Protein AF-A7T425-F1 (afdb_monomer)

Nearest PDB structures (foldseek):
  4dur-assembly2_B  TM=9.481E-01  e=1.105E-04  Homo sapiens
  1qrz-assembly4_D  TM=9.726E-01  e=3.275E-04  Homo sapiens
  4dur-assembly1_A  TM=9.503E-01  e=2.536E-04  Homo sapiens
  4a5t-assembly1_S  TM=9.745E-01  e=3.491E-04  Homo sapiens
  1rjx-assembly1_B  TM=9.762E-01  e=5.123E-04  Homo sapiens

Sequence (65 aa):
KPAGARIINGQNAQPHSWPWQISLRQGRRFHLCGGALISDRWVVTASHCIHDDLNPGSYMVVVGK

Secondary structure (DSSP, 8-state):
-------SS--PPPTTSSTTEEEEEETTTEEEEEEEE-SSS-EE--GGGSSS---GGGEEEEE--

Organism: Nematostella vectensis (NCBI:txid45351)

Structure (mmCIF, N/CA/C/O backbone):
data_AF-A7T425-F1
#
_entry.id   AF-A7T425-F1
#
loop_
_atom_site.group_PDB
_atom_site.id
_atom_site.type_symbol
_atom_site.label_atom_id
_atom_site.label_alt_id
_atom_site.label_comp_id
_atom_site.label_asym_id
_atom_site.label_entity_id
_atom_site.label_seq_id
_atom_site.pdbx_PDB_ins_code
_atom_site.Cartn_x
_atom_site.Cartn_y
_atom_site.Cartn_z
_atom_site.occupancy
_atom_site.B_iso_or_equiv
_atom_site.auth_seq_id
_atom_site.auth_comp_id
_atom_site.auth_asym_id
_atom_site.auth_atom_id
_atom_site.pdbx_PDB_model_num
ATOM 1 N N . LYS A 1 1 ? -18.671 27.758 20.044 1.00 59.84 1 LYS A N 1
ATOM 2 C CA . LYS A 1 1 ? -17.611 26.960 19.373 1.00 59.84 1 LYS A CA 1
ATOM 3 C C . LYS A 1 1 ? -17.887 25.504 19.691 1.00 59.84 1 LYS A C 1
ATOM 5 O O . LYS A 1 1 ? -18.053 25.239 20.876 1.00 59.84 1 LYS A O 1
ATOM 10 N N . PRO A 1 2 ? -18.007 24.594 18.713 1.00 57.88 2 PRO A N 1
ATOM 11 C CA . PRO A 1 2 ? -18.209 23.199 19.064 1.00 57.88 2 PRO A CA 1
ATOM 12 C C . PRO A 1 2 ? -16.978 22.726 19.842 1.00 57.88 2 PRO A C 1
ATOM 14 O O . PRO A 1 2 ? -15.844 22.976 19.429 1.00 57.88 2 PRO A O 1
ATOM 17 N N . ALA A 1 3 ? -17.216 22.101 20.992 1.00 60.38 3 ALA A N 1
ATOM 18 C CA . ALA A 1 3 ? -16.215 21.438 21.819 1.00 60.38 3 ALA A CA 1
ATOM 19 C C . ALA A 1 3 ? -15.811 20.101 21.171 1.00 60.38 3 ALA A C 1
ATOM 21 O O . ALA A 1 3 ? -15.969 19.034 21.750 1.00 60.38 3 ALA A O 1
ATOM 22 N N . GLY A 1 4 ? -15.355 20.160 19.920 1.00 66.88 4 GLY A N 1
ATOM 23 C CA . GLY A 1 4 ? -14.678 19.053 19.259 1.00 66.88 4 GLY A CA 1
ATOM 24 C C . GLY A 1 4 ? -13.190 19.164 19.554 1.00 66.88 4 GLY A C 1
ATOM 25 O O . GLY A 1 4 ? -12.600 20.224 19.333 1.00 66.88 4 GLY A O 1
ATOM 26 N N . ALA A 1 5 ? -12.591 18.097 20.084 1.00 73.50 5 ALA A N 1
ATOM 27 C CA . ALA A 1 5 ? -11.160 18.047 20.349 1.00 73.50 5 ALA A CA 1
ATOM 28 C C . ALA A 1 5 ? -10.391 18.314 19.046 1.00 73.50 5 ALA A C 1
ATOM 30 O O . ALA A 1 5 ? -10.446 17.534 18.097 1.00 73.50 5 ALA A O 1
ATOM 31 N N . ARG A 1 6 ? -9.693 19.451 18.981 1.00 86.69 6 ARG A N 1
ATOM 32 C CA . ARG A 1 6 ? -8.792 19.771 17.874 1.00 86.69 6 ARG A CA 1
ATOM 33 C C . ARG A 1 6 ? -7.641 18.767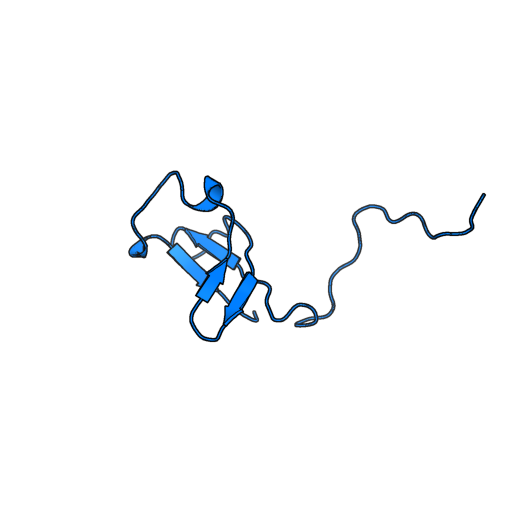 17.897 1.00 86.69 6 ARG A C 1
ATOM 35 O O . ARG A 1 6 ? -6.841 18.783 18.826 1.00 86.69 6 ARG A O 1
ATOM 42 N N . ILE A 1 7 ? -7.545 17.922 16.878 1.00 86.69 7 ILE A N 1
ATOM 43 C CA . ILE A 1 7 ? -6.447 16.962 16.735 1.00 86.69 7 ILE A CA 1
ATOM 44 C C . ILE A 1 7 ? -5.238 17.680 16.121 1.00 86.69 7 ILE A C 1
ATOM 46 O O . ILE A 1 7 ? -5.367 18.361 15.105 1.00 86.69 7 ILE A O 1
ATOM 50 N N . ILE A 1 8 ? -4.063 17.529 16.734 1.00 91.62 8 ILE A N 1
ATOM 51 C CA . ILE A 1 8 ? -2.771 18.003 16.215 1.00 91.62 8 ILE A CA 1
ATOM 52 C C . ILE A 1 8 ? -1.855 16.780 16.136 1.00 91.62 8 ILE A C 1
ATOM 54 O O . ILE A 1 8 ? -1.701 16.092 17.138 1.00 91.62 8 ILE A O 1
ATOM 58 N N . ASN A 1 9 ? -1.287 16.484 14.963 1.00 92.88 9 ASN A N 1
ATOM 59 C CA . ASN A 1 9 ? -0.386 15.344 14.686 1.00 92.88 9 ASN A CA 1
ATOM 60 C C . ASN A 1 9 ? -0.942 13.924 14.940 1.00 92.88 9 ASN A C 1
ATOM 62 O O . ASN A 1 9 ? -0.284 12.949 14.589 1.00 92.88 9 ASN A O 1
ATOM 66 N N . GLY A 1 10 ? -2.150 13.787 15.489 1.00 91.38 10 GLY A N 1
ATOM 67 C CA . GLY A 1 10 ? -2.769 12.489 15.761 1.00 91.38 10 GLY A CA 1
ATOM 68 C C . GLY A 1 10 ? -2.193 11.798 16.999 1.00 91.38 10 GLY A C 1
ATOM 69 O O . GL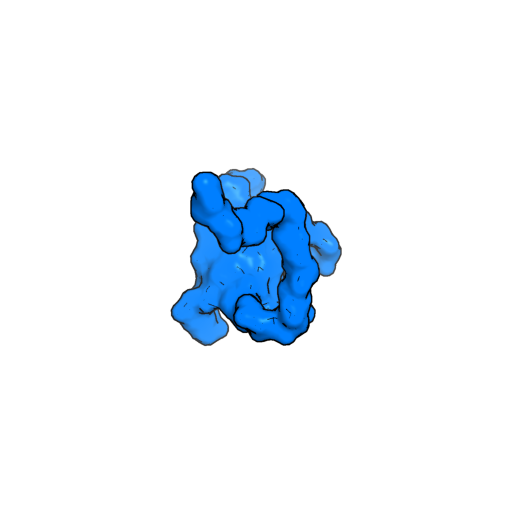Y A 1 10 ? -1.674 12.442 17.907 1.00 91.38 10 GLY A O 1
ATOM 70 N N . GLN A 1 11 ? -2.328 10.474 17.045 1.00 94.44 11 GLN A N 1
ATOM 71 C CA . GLN A 1 11 ? -1.825 9.611 18.114 1.00 94.44 11 GLN A CA 1
ATOM 72 C C . GLN A 1 11 ? -1.338 8.289 17.516 1.00 94.44 11 GLN A C 1
ATOM 74 O O . GLN A 1 11 ? -1.781 7.902 16.432 1.00 94.44 11 GLN A O 1
ATOM 79 N N . ASN A 1 12 ? -0.454 7.583 18.223 1.00 95.81 12 ASN A N 1
ATOM 80 C CA . ASN A 1 12 ? -0.017 6.254 17.801 1.00 95.81 12 ASN A CA 1
ATOM 81 C C . ASN A 1 12 ? -1.222 5.316 17.672 1.00 95.81 12 ASN A C 1
ATOM 83 O O . ASN A 1 12 ? -2.079 5.259 18.557 1.00 95.81 12 ASN A O 1
ATOM 87 N N . ALA A 1 13 ? -1.281 4.582 16.562 1.00 95.38 13 ALA A N 1
ATOM 88 C CA . ALA A 1 13 ? -2.320 3.589 16.351 1.00 95.38 13 ALA A CA 1
ATOM 89 C C . ALA A 1 13 ? -2.144 2.420 17.328 1.00 95.38 13 ALA A C 1
ATOM 91 O O . ALA A 1 13 ? -1.020 2.019 17.635 1.00 95.38 13 ALA A O 1
ATOM 92 N N . GLN A 1 14 ? -3.261 1.839 17.772 1.00 97.06 14 GLN A N 1
ATOM 93 C CA . GLN A 1 14 ? -3.210 0.537 18.431 1.00 97.06 14 GLN A CA 1
ATOM 94 C C . GLN A 1 14 ? -2.648 -0.490 17.436 1.00 97.06 14 GLN A C 1
ATOM 96 O O . GLN A 1 14 ? -3.071 -0.471 16.271 1.00 9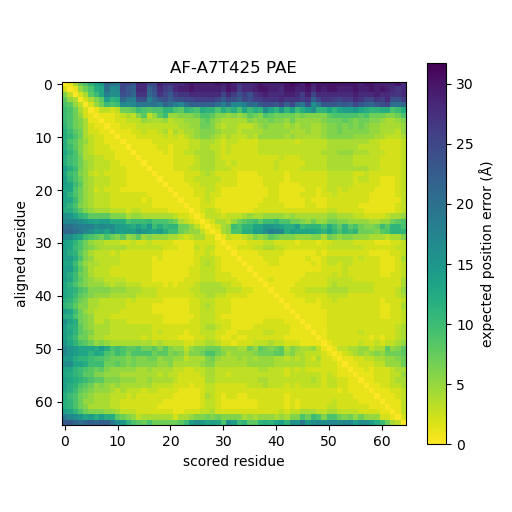7.06 14 GLN A O 1
ATOM 101 N N . PRO A 1 15 ? -1.712 -1.365 17.841 1.00 96.19 15 PRO A N 1
ATOM 102 C CA . PRO A 1 15 ? -1.150 -2.371 16.947 1.00 96.19 15 PRO A CA 1
ATOM 103 C C . PRO A 1 15 ? -2.247 -3.140 16.206 1.00 96.19 15 PRO A C 1
ATOM 105 O O . PRO A 1 15 ? -3.244 -3.545 16.801 1.00 96.19 15 PRO A O 1
ATOM 108 N N . HIS A 1 16 ? -2.084 -3.286 14.890 1.00 95.19 16 HIS A N 1
ATOM 109 C CA . HIS A 1 16 ? -3.008 -4.005 14.002 1.00 95.19 16 HIS A CA 1
ATOM 110 C C . HIS A 1 16 ? -4.446 -3.452 13.904 1.00 95.19 16 HIS A C 1
ATOM 112 O O . HIS A 1 16 ? -5.283 -4.075 13.257 1.00 95.19 16 HIS A O 1
ATOM 118 N N . SER A 1 17 ? -4.744 -2.267 14.456 1.00 97.06 17 SER A N 1
ATOM 119 C CA . SER A 1 17 ? -6.066 -1.618 14.308 1.00 97.06 17 SER A CA 1
ATOM 120 C C . SER A 1 17 ? -6.401 -1.211 12.866 1.00 97.06 17 SER A C 1
ATOM 122 O O . SER A 1 17 ? -7.567 -1.013 12.535 1.00 97.06 17 SER A O 1
ATOM 124 N N . TRP A 1 18 ? -5.387 -1.153 11.998 1.00 97.06 18 TRP A N 1
ATOM 125 C CA . TRP A 1 18 ? -5.500 -0.900 10.561 1.00 97.06 18 TRP A CA 1
ATOM 126 C C . TRP A 1 18 ? -4.893 -2.077 9.781 1.00 97.06 18 TRP A C 1
ATOM 128 O O . TRP A 1 18 ? -3.804 -1.946 9.222 1.00 97.06 18 TRP A O 1
ATOM 138 N N . PRO A 1 19 ? -5.542 -3.255 9.763 1.00 96.12 19 PRO A N 1
ATOM 139 C CA . PRO A 1 19 ? -4.923 -4.496 9.283 1.00 96.12 19 PRO A CA 1
ATOM 140 C C . PRO A 1 19 ? -4.616 -4.490 7.779 1.00 96.12 19 PRO A C 1
ATOM 142 O O . PRO A 1 19 ? -3.764 -5.243 7.316 1.00 96.12 19 PRO A O 1
ATOM 145 N N . TRP A 1 20 ? -5.278 -3.620 7.017 1.00 97.38 20 TRP A N 1
ATOM 146 C CA . TRP A 1 20 ? -5.004 -3.410 5.596 1.00 97.38 20 TRP A CA 1
ATOM 147 C C . TRP A 1 20 ? -3.773 -2.537 5.333 1.00 97.38 20 TRP A C 1
ATOM 149 O O . TRP A 1 20 ? -3.324 -2.487 4.190 1.00 97.38 20 TRP A O 1
ATOM 159 N N . GLN A 1 21 ? -3.232 -1.835 6.334 1.00 97.94 21 GLN A N 1
ATOM 160 C CA . GLN A 1 21 ? -2.077 -0.960 6.148 1.00 97.94 21 GLN A CA 1
ATOM 161 C C . GLN A 1 21 ? -0.851 -1.779 5.735 1.00 97.94 21 GLN A C 1
ATOM 163 O O . GLN A 1 21 ? -0.412 -2.675 6.459 1.00 97.94 21 GLN A O 1
ATOM 168 N N . ILE A 1 22 ? -0.257 -1.419 4.596 1.00 97.50 22 ILE A N 1
ATOM 169 C CA . ILE A 1 22 ? 1.011 -2.002 4.146 1.00 97.50 22 ILE A CA 1
ATOM 170 C C . ILE A 1 22 ? 2.148 -0.990 4.211 1.00 97.50 22 ILE A C 1
ATOM 172 O O . ILE A 1 22 ? 1.945 0.227 4.183 1.00 97.50 22 ILE A O 1
ATOM 176 N N . SER A 1 23 ? 3.367 -1.517 4.277 1.00 96.94 23 SER A N 1
ATOM 177 C CA . SER A 1 23 ? 4.609 -0.781 4.063 1.00 96.94 23 SER A CA 1
ATOM 178 C C . SER A 1 23 ? 5.194 -1.242 2.730 1.00 96.94 23 SER A C 1
ATOM 180 O O . SER A 1 23 ? 5.692 -2.366 2.635 1.00 96.94 23 SER A O 1
ATOM 182 N N . LEU A 1 24 ? 5.113 -0.388 1.705 1.00 96.31 24 LEU A N 1
ATOM 183 C CA . LEU A 1 24 ? 5.814 -0.583 0.440 1.00 96.31 24 LEU A CA 1
ATOM 184 C C . LEU A 1 24 ? 7.273 -0.182 0.642 1.00 96.31 24 LEU A C 1
ATOM 186 O O . LEU A 1 24 ? 7.564 0.886 1.196 1.00 96.31 24 LEU A O 1
ATOM 190 N N . ARG A 1 25 ? 8.188 -1.055 0.232 1.00 94.62 25 ARG A N 1
ATOM 191 C CA . ARG A 1 25 ? 9.624 -0.895 0.449 1.00 94.62 25 ARG A CA 1
ATOM 192 C C . ARG A 1 25 ? 10.392 -1.063 -0.842 1.00 94.62 25 ARG A C 1
ATOM 194 O O . ARG A 1 25 ? 10.051 -1.939 -1.628 1.00 94.62 25 ARG A O 1
ATOM 201 N N . GLN A 1 26 ? 11.451 -0.278 -0.999 1.00 89.25 26 GLN A N 1
ATOM 202 C CA . GLN A 1 26 ? 12.457 -0.485 -2.036 1.00 89.25 26 GLN A CA 1
ATOM 203 C C . GLN A 1 26 ? 13.665 -1.177 -1.393 1.00 89.25 26 GLN A C 1
ATOM 205 O O . GLN A 1 26 ? 14.231 -0.698 -0.403 1.00 89.25 26 GLN A O 1
ATOM 210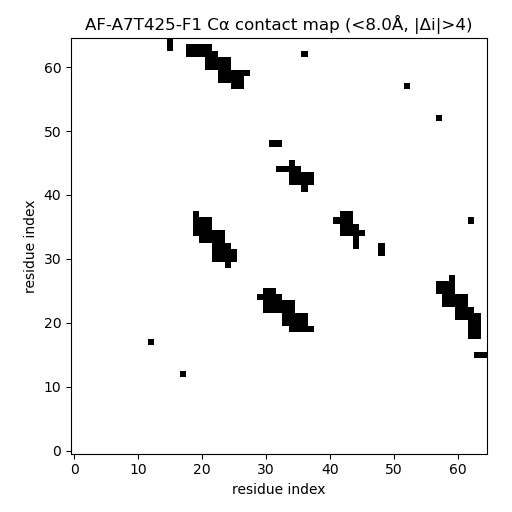 N N . GLY A 1 27 ? 14.020 -2.362 -1.890 1.00 80.88 27 GLY A N 1
ATOM 211 C CA . GLY A 1 27 ? 15.010 -3.221 -1.235 1.00 80.88 27 GLY A CA 1
ATOM 212 C C . GLY A 1 27 ? 14.585 -3.717 0.162 1.00 80.88 27 GLY A C 1
ATOM 213 O O . GLY A 1 27 ? 13.411 -3.739 0.529 1.00 80.88 27 GLY A O 1
ATOM 214 N N . ARG A 1 28 ? 15.551 -4.173 0.975 1.00 75.00 28 ARG A N 1
ATOM 215 C CA . ARG A 1 28 ? 15.262 -4.956 2.200 1.00 75.00 28 ARG A CA 1
ATOM 216 C C . ARG A 1 28 ? 14.797 -4.153 3.423 1.00 75.00 28 ARG A C 1
ATOM 218 O O . ARG A 1 28 ? 14.272 -4.757 4.360 1.00 75.00 28 ARG A O 1
ATOM 225 N N . ARG A 1 29 ? 15.032 -2.837 3.501 1.00 76.81 29 ARG A N 1
ATOM 226 C CA . ARG A 1 29 ? 14.840 -2.089 4.767 1.00 76.81 29 ARG A CA 1
ATOM 227 C C . ARG A 1 29 ? 14.202 -0.707 4.655 1.00 76.81 29 ARG A C 1
ATOM 229 O O . ARG A 1 29 ? 13.789 -0.193 5.689 1.00 76.81 29 ARG A O 1
ATOM 236 N N . PHE A 1 30 ? 14.086 -0.121 3.467 1.00 90.81 30 PHE A N 1
ATOM 237 C CA . PHE A 1 30 ? 13.638 1.263 3.337 1.00 90.81 30 PHE A CA 1
ATOM 238 C C . PHE A 1 30 ? 12.136 1.343 3.044 1.00 90.81 30 PHE A C 1
ATOM 240 O O . PHE A 1 30 ? 11.682 0.817 2.032 1.00 90.81 30 PHE A O 1
ATOM 247 N N . HIS A 1 31 ? 11.364 1.966 3.941 1.00 94.44 31 HIS A N 1
ATOM 248 C CA . HIS A 1 31 ? 9.958 2.285 3.687 1.00 94.44 31 HIS A CA 1
ATOM 249 C C . HIS A 1 31 ? 9.868 3.463 2.723 1.00 94.44 31 HIS A C 1
ATOM 251 O O . HIS A 1 31 ? 10.436 4.515 2.993 1.00 94.44 31 HIS A O 1
ATOM 257 N N . LEU A 1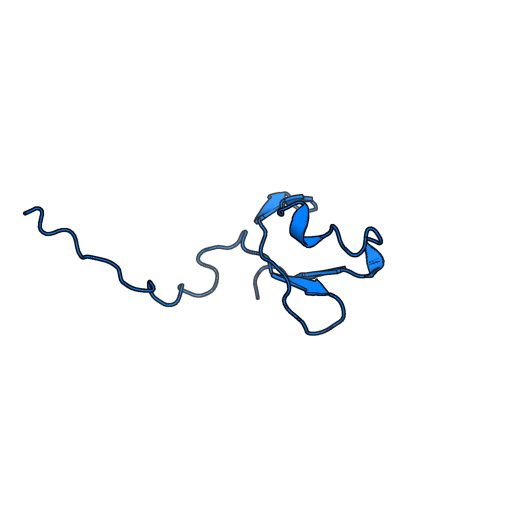 32 ? 9.139 3.261 1.630 1.00 94.62 32 LEU A N 1
ATOM 258 C CA . LEU A 1 32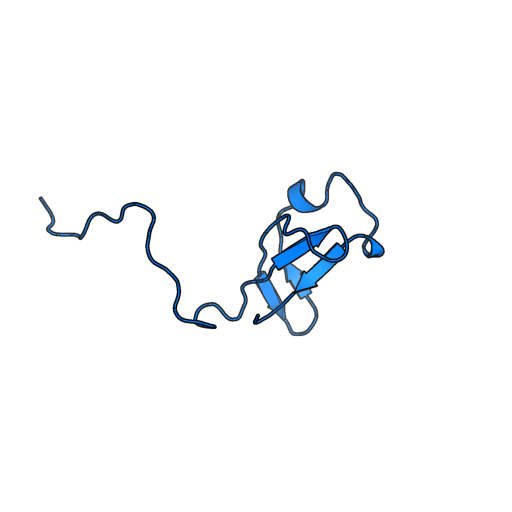 ? 8.942 4.258 0.587 1.00 94.62 32 LEU A CA 1
ATOM 259 C C . LEU A 1 32 ? 7.556 4.899 0.692 1.00 94.62 32 LEU A C 1
ATOM 261 O O . LEU A 1 32 ? 7.430 6.115 0.754 1.00 94.62 32 LEU A O 1
ATOM 265 N N . CYS A 1 33 ? 6.519 4.063 0.730 1.00 96.81 33 CYS A N 1
ATOM 266 C CA . CYS A 1 33 ? 5.126 4.490 0.677 1.00 96.81 33 CYS A CA 1
ATOM 267 C C . CYS A 1 33 ? 4.212 3.551 1.466 1.00 96.81 33 CYS A C 1
ATOM 269 O O . CYS A 1 33 ? 4.565 2.412 1.789 1.00 96.81 33 CYS A O 1
ATOM 271 N N . GLY A 1 34 ? 2.996 4.023 1.731 1.00 97.06 34 GLY A N 1
ATOM 272 C CA . GLY A 1 34 ? 1.888 3.189 2.184 1.00 97.06 34 GLY A CA 1
ATOM 273 C C . GLY A 1 34 ? 1.101 2.547 1.037 1.00 97.06 34 GLY A C 1
ATOM 274 O O . GLY A 1 34 ? 1.421 2.675 -0.146 1.00 97.06 34 GLY A O 1
ATOM 275 N N . GLY A 1 35 ? 0.027 1.869 1.416 1.00 97.44 35 GLY A N 1
ATOM 276 C CA . GLY A 1 35 ? -0.971 1.285 0.528 1.00 97.44 35 GLY A CA 1
ATOM 277 C C . GLY A 1 35 ? -2.016 0.535 1.351 1.00 97.44 35 GLY A C 1
ATOM 278 O O . GLY A 1 35 ? -1.933 0.517 2.584 1.00 97.44 35 GLY A O 1
ATOM 279 N N . ALA A 1 36 ? -2.958 -0.114 0.674 1.00 98.25 36 ALA A N 1
ATOM 280 C CA . ALA A 1 36 ? -3.971 -0.940 1.318 1.00 98.25 36 ALA A CA 1
ATOM 281 C C . ALA A 1 36 ? -4.049 -2.331 0.685 1.00 98.25 36 ALA A C 1
ATOM 283 O O . ALA A 1 36 ? -4.109 -2.455 -0.539 1.00 98.25 36 ALA A O 1
ATOM 284 N N . LEU A 1 37 ? -4.078 -3.370 1.521 1.00 97.88 37 LEU A N 1
ATOM 285 C CA . LEU A 1 37 ? -4.433 -4.729 1.120 1.00 97.88 37 LEU A CA 1
ATOM 286 C C . LEU A 1 37 ? -5.940 -4.780 0.830 1.00 97.88 37 LEU A C 1
ATOM 288 O O . LEU A 1 37 ? -6.750 -4.606 1.737 1.00 97.88 37 LEU A O 1
ATOM 292 N N . ILE A 1 38 ? -6.308 -4.987 -0.435 1.00 98.12 38 ILE A N 1
ATOM 293 C CA . ILE A 1 38 ? -7.710 -5.001 -0.892 1.00 98.12 38 ILE A CA 1
ATOM 294 C C . ILE A 1 38 ? -8.246 -6.422 -1.107 1.00 98.12 38 ILE A C 1
ATOM 296 O O . ILE A 1 38 ? -9.450 -6.618 -1.238 1.00 98.12 38 ILE A O 1
ATOM 300 N N . SER A 1 39 ? -7.358 -7.416 -1.144 1.00 97.31 39 SER A N 1
ATOM 301 C CA . SER A 1 39 ? -7.682 -8.847 -1.122 1.00 97.31 39 SER A CA 1
ATOM 302 C C . SER A 1 39 ? -6.446 -9.651 -0.709 1.00 97.31 39 SER A C 1
ATOM 304 O O . SER A 1 39 ? -5.392 -9.073 -0.461 1.00 97.31 39 SER A O 1
ATOM 306 N N . ASP A 1 40 ? -6.552 -10.978 -0.673 1.00 95.50 40 ASP A N 1
ATOM 307 C CA . ASP A 1 40 ? -5.471 -11.901 -0.306 1.00 95.50 40 ASP A CA 1
ATOM 308 C C . ASP A 1 40 ? -4.148 -11.682 -1.068 1.00 95.50 40 ASP A C 1
ATOM 310 O O . ASP A 1 40 ? -3.074 -11.954 -0.532 1.00 95.50 40 ASP A O 1
ATOM 314 N N . ARG A 1 41 ? -4.218 -11.193 -2.312 1.00 96.56 41 ARG A N 1
ATOM 315 C CA . ARG A 1 41 ? -3.065 -11.048 -3.215 1.00 96.56 41 ARG A CA 1
ATOM 316 C C . ARG A 1 41 ? -2.971 -9.695 -3.913 1.00 96.56 41 ARG A C 1
ATOM 318 O O . ARG A 1 41 ? -2.063 -9.501 -4.717 1.00 96.56 41 ARG A O 1
ATOM 325 N N . TRP A 1 42 ? -3.871 -8.758 -3.615 1.00 97.31 42 TRP A N 1
ATOM 326 C CA . TRP A 1 42 ? -3.888 -7.447 -4.268 1.00 97.31 42 TRP A CA 1
ATOM 327 C C . TRP A 1 42 ? -3.732 -6.305 -3.272 1.00 97.31 42 TRP A C 1
ATOM 329 O O . TRP A 1 42 ? -4.432 -6.232 -2.261 1.00 97.31 42 TRP A O 1
ATOM 339 N N . VAL A 1 43 ? -2.838 -5.378 -3.614 1.00 97.62 43 VAL A N 1
ATOM 340 C CA . VAL A 1 43 ? -2.593 -4.126 -2.898 1.00 97.62 43 VAL A CA 1
ATOM 341 C C . VAL A 1 43 ? -2.855 -2.957 -3.835 1.00 97.62 43 VAL A C 1
ATOM 343 O O . VAL A 1 43 ? -2.468 -2.996 -5.001 1.00 97.62 43 VAL A O 1
ATOM 346 N N . VAL A 1 44 ? -3.463 -1.899 -3.306 1.00 98.06 44 VAL A N 1
ATOM 347 C CA . VAL A 1 44 ? -3.544 -0.596 -3.971 1.00 98.06 44 VAL A CA 1
ATOM 348 C C . VAL A 1 44 ? -2.549 0.381 -3.339 1.00 98.06 44 VAL A C 1
ATOM 350 O O . VAL A 1 44 ? -2.408 0.447 -2.117 1.00 98.06 44 VAL A O 1
ATOM 353 N N . THR A 1 45 ? -1.847 1.145 -4.175 1.00 97.56 45 THR A N 1
ATOM 354 C CA . THR A 1 45 ? -0.955 2.245 -3.778 1.00 97.56 45 THR A CA 1
ATOM 355 C C . THR A 1 45 ? -1.039 3.372 -4.814 1.00 97.56 45 THR A C 1
ATOM 357 O O . THR A 1 45 ? -1.740 3.245 -5.820 1.00 97.56 45 THR A O 1
ATOM 360 N N . ALA A 1 46 ? -0.362 4.490 -4.568 1.00 97.19 46 ALA A N 1
ATOM 361 C CA . ALA A 1 46 ? -0.311 5.597 -5.512 1.00 97.19 46 ALA A CA 1
ATOM 362 C C . ALA A 1 46 ? 0.702 5.321 -6.635 1.00 97.19 46 ALA A C 1
ATOM 364 O O . ALA A 1 46 ? 1.773 4.768 -6.394 1.00 97.19 46 ALA A O 1
ATOM 365 N N . SER A 1 47 ? 0.406 5.768 -7.857 1.00 95.56 47 SER A N 1
ATOM 366 C CA . SER A 1 47 ? 1.298 5.591 -9.015 1.00 95.56 47 SER A CA 1
ATOM 367 C C . SER A 1 47 ? 2.682 6.217 -8.812 1.00 95.56 47 SER A C 1
ATOM 369 O O . SER A 1 47 ? 3.683 5.630 -9.212 1.00 95.56 47 SER A O 1
ATOM 371 N N . HIS A 1 48 ? 2.763 7.367 -8.135 1.00 95.38 48 HIS A N 1
ATOM 372 C CA . HIS A 1 48 ? 4.039 8.036 -7.861 1.00 95.38 48 HIS A CA 1
ATOM 373 C C . HIS A 1 48 ? 4.962 7.227 -6.935 1.00 95.38 48 HIS A C 1
ATOM 375 O O . HIS A 1 48 ? 6.157 7.484 -6.907 1.00 95.38 48 HIS A O 1
ATOM 381 N N . CYS A 1 49 ? 4.440 6.238 -6.203 1.00 95.19 49 CYS A N 1
ATOM 382 C CA . CYS A 1 49 ? 5.254 5.360 -5.361 1.00 95.19 49 CYS A CA 1
ATOM 383 C C . CYS A 1 49 ? 6.040 4.312 -6.165 1.00 95.19 49 CYS A C 1
ATOM 385 O O . CYS A 1 49 ? 6.937 3.678 -5.614 1.00 95.19 49 CYS A O 1
ATOM 387 N N . ILE A 1 50 ? 5.688 4.103 -7.439 1.00 92.50 50 ILE A N 1
ATOM 388 C CA . ILE A 1 50 ? 6.308 3.103 -8.323 1.00 92.50 50 ILE A CA 1
ATOM 389 C C . ILE A 1 50 ? 6.840 3.707 -9.630 1.00 92.50 50 ILE A C 1
ATOM 391 O O . ILE A 1 50 ? 7.238 2.979 -10.528 1.00 92.50 50 ILE A O 1
ATOM 395 N N . HIS A 1 51 ? 6.804 5.033 -9.784 1.00 88.62 51 HIS A N 1
ATOM 396 C CA . HIS A 1 51 ? 7.144 5.674 -11.056 1.00 88.62 51 HIS A CA 1
ATOM 397 C C . HIS A 1 51 ? 8.631 5.537 -11.419 1.00 88.62 51 HIS A C 1
ATOM 399 O O . HIS A 1 51 ? 8.955 5.397 -12.595 1.00 88.62 51 HIS A O 1
ATOM 405 N N . ASP A 1 52 ? 9.511 5.539 -10.413 1.00 87.00 52 ASP A N 1
ATOM 406 C CA . ASP A 1 52 ? 10.966 5.529 -10.609 1.00 87.00 52 ASP A CA 1
ATOM 407 C C . ASP A 1 52 ? 11.526 4.148 -10.989 1.00 87.00 52 ASP A C 1
ATOM 409 O O . ASP A 1 52 ? 12.613 4.057 -11.558 1.00 87.00 52 ASP A O 1
ATOM 413 N N . ASP A 1 53 ? 10.802 3.067 -10.686 1.00 88.56 53 ASP A N 1
ATOM 414 C CA . ASP A 1 53 ? 11.181 1.703 -11.047 1.00 88.56 53 ASP A CA 1
ATOM 415 C C . ASP A 1 53 ? 9.923 0.876 -11.336 1.00 88.56 53 ASP A C 1
ATOM 417 O O . ASP A 1 53 ? 9.093 0.637 -10.467 1.00 88.56 53 ASP A O 1
ATOM 421 N N . LEU A 1 54 ? 9.761 0.428 -12.578 1.00 89.31 54 LEU A N 1
ATOM 422 C CA . LEU A 1 54 ? 8.605 -0.382 -12.971 1.00 89.31 54 LEU A CA 1
ATOM 423 C C . LEU A 1 54 ? 8.831 -1.884 -12.756 1.00 89.31 54 LEU A C 1
ATOM 425 O O . LEU A 1 54 ? 7.922 -2.670 -13.017 1.00 89.31 54 LEU A O 1
ATOM 429 N N . ASN A 1 55 ? 10.016 -2.304 -12.298 1.00 92.31 55 ASN A N 1
ATOM 430 C CA . ASN A 1 55 ? 10.308 -3.699 -11.996 1.00 92.31 55 ASN A CA 1
ATOM 431 C C . ASN A 1 55 ? 9.656 -4.107 -10.662 1.00 92.31 55 ASN A C 1
ATOM 433 O O . ASN A 1 55 ? 10.104 -3.668 -9.598 1.00 92.31 55 ASN A O 1
ATOM 437 N N . PRO A 1 56 ? 8.670 -5.026 -10.659 1.00 90.38 56 PRO A N 1
ATOM 438 C CA . PRO A 1 56 ? 8.036 -5.468 -9.419 1.00 90.38 56 PRO A CA 1
ATOM 439 C C . PRO A 1 56 ? 9.026 -6.097 -8.429 1.00 90.38 56 PRO A C 1
ATOM 441 O O . PRO A 1 56 ? 8.827 -6.000 -7.221 1.00 90.38 56 PRO A O 1
ATOM 444 N N . GLY A 1 57 ? 10.111 -6.711 -8.922 1.00 92.00 57 GLY A N 1
ATOM 445 C CA . GLY A 1 57 ? 11.134 -7.356 -8.093 1.00 92.00 57 GLY A CA 1
ATOM 446 C C . GLY A 1 57 ? 11.955 -6.395 -7.228 1.00 92.00 57 GLY A C 1
ATOM 447 O O . GLY A 1 57 ? 12.588 -6.831 -6.266 1.00 92.00 57 GLY A O 1
ATOM 448 N N . SER A 1 58 ? 11.927 -5.096 -7.528 1.00 90.94 58 SER A N 1
ATOM 449 C CA . SER A 1 58 ? 12.585 -4.060 -6.725 1.00 90.94 58 SER A CA 1
ATOM 450 C C . SER A 1 58 ? 11.808 -3.705 -5.453 1.00 90.94 58 SER A C 1
ATOM 452 O O . SER A 1 58 ? 12.366 -3.094 -4.530 1.00 90.94 58 SER A O 1
ATOM 454 N N . TYR A 1 59 ? 10.536 -4.116 -5.383 1.00 92.81 59 TYR A N 1
ATOM 455 C CA . TYR A 1 59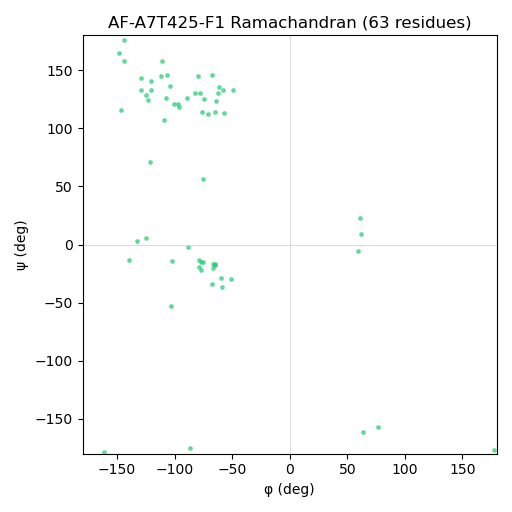 ? 9.630 -3.787 -4.294 1.00 92.81 59 TYR A CA 1
ATOM 456 C C . TYR A 1 59 ? 9.356 -4.970 -3.373 1.00 92.81 59 TYR A C 1
ATOM 458 O O . TYR A 1 59 ? 9.231 -6.121 -3.783 1.0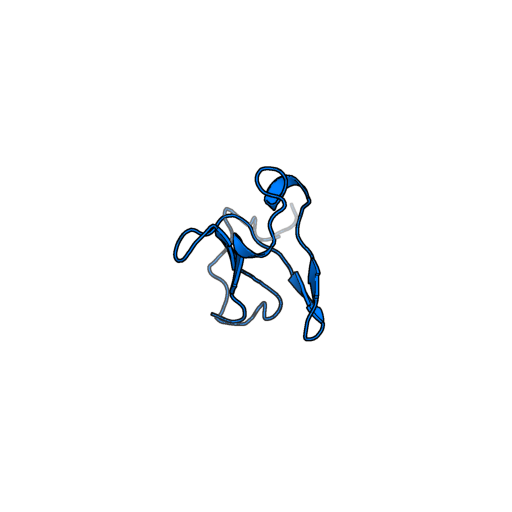0 92.81 59 TYR A O 1
ATOM 466 N N . MET A 1 60 ? 9.189 -4.653 -2.094 1.00 94.44 60 MET A N 1
ATOM 467 C CA . MET A 1 60 ? 8.700 -5.578 -1.083 1.00 94.44 60 MET A CA 1
ATOM 468 C C . MET A 1 60 ? 7.490 -4.967 -0.384 1.00 94.44 60 MET A C 1
ATOM 470 O O . MET A 1 60 ? 7.546 -3.843 0.116 1.00 94.44 60 MET A O 1
ATOM 474 N N . 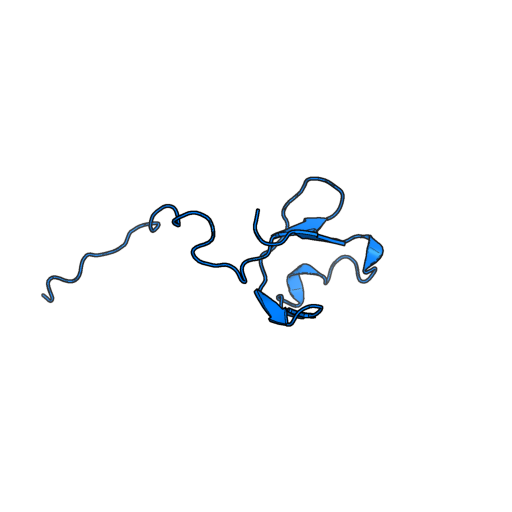VAL A 1 61 ? 6.401 -5.729 -0.322 1.00 95.12 61 VAL A N 1
ATOM 475 C CA . VAL A 1 61 ? 5.194 -5.369 0.426 1.00 95.12 61 VAL A CA 1
ATOM 476 C C . VAL A 1 61 ? 5.248 -6.068 1.779 1.00 95.12 61 VAL A C 1
ATOM 478 O O . VAL A 1 61 ? 5.313 -7.292 1.846 1.00 95.12 61 VAL A O 1
ATOM 481 N N . VAL A 1 62 ? 5.222 -5.294 2.864 1.00 95.56 62 VAL A N 1
ATOM 482 C CA . VAL A 1 62 ? 5.116 -5.821 4.232 1.00 95.56 62 VAL A CA 1
ATOM 483 C C . VAL A 1 62 ? 3.716 -5.539 4.770 1.00 95.56 62 VAL A C 1
ATOM 485 O O . VAL A 1 62 ? 3.278 -4.389 4.776 1.00 95.56 62 VAL A O 1
ATOM 488 N N . VAL A 1 63 ? 3.044 -6.590 5.238 1.00 94.81 63 VAL A N 1
ATOM 489 C CA . VAL A 1 63 ? 1.684 -6.589 5.804 1.00 94.81 63 VAL A CA 1
ATOM 490 C C . VAL A 1 63 ? 1.726 -6.897 7.300 1.00 94.81 63 VAL A C 1
ATOM 492 O O . VAL A 1 63 ? 2.546 -7.705 7.732 1.00 94.81 63 VAL A O 1
ATOM 495 N N . GLY A 1 64 ? 0.836 -6.275 8.080 1.00 85.12 64 GLY A N 1
ATOM 496 C CA . GLY A 1 64 ? 0.518 -6.697 9.454 1.00 85.12 64 GLY A CA 1
ATOM 497 C C . GLY A 1 64 ? 1.672 -6.688 10.463 1.00 85.12 64 GLY A C 1
ATOM 498 O O . GLY A 1 64 ? 1.600 -7.421 11.447 1.00 85.12 64 GLY A O 1
ATOM 499 N N . LYS A 1 65 ? 2.729 -5.907 10.218 1.00 67.12 65 LYS A N 1
ATOM 500 C CA . LYS A 1 65 ? 3.893 -5.817 11.108 1.00 67.12 65 LYS A CA 1
ATOM 501 C C . LYS A 1 65 ? 3.610 -5.002 12.367 1.00 67.12 65 LYS A C 1
ATOM 503 O O . LYS A 1 65 ? 2.866 -4.004 12.259 1.00 67.12 65 LYS A O 1
#

Mean predicted aligned error: 5.42 Å

InterPro domains:
  IPR001254 Serine proteases, trypsin domain [PF00089] (7-65)
  IPR001254 Serine proteases, trypsin domain [PS50240] (7-65)
  IPR009003 Peptidase S1, PA clan [SSF50494] (4-64)
  IPR018114 Serine proteases, trypsin family, histidine active site [PS00134] (44-49)

pLDDT: mean 90.77, std 9.84, range [57.88, 98.25]

Solvent-accessible surface area (backbone atoms only — not comparable to full-atom values): 4340 Å² total; per-residue (Å²): 128,83,94,64,85,82,81,68,97,70,74,87,75,64,86,68,76,59,61,40,47,31,42,31,18,55,56,95,81,44,79,74,40,63,36,37,54,78,52,101,87,42,71,50,64,62,68,82,76,44,66,92,54,83,57,70,86,52,51,40,82,47,66,71,123

Radius of gyration: 15.37 Å; Cα contacts (8 Å, |Δi|>4): 77; chains: 1; bounding box: 34×39×35 Å

Foldseek 3Di:
DPPDPDDDPHDDDDQCPQQQWKFKDFPDDHGQFIWGDPDPPDIDDDPVSCVVPVDPVRIDIGTRD